Protein AF-X0W7S8-F1 (afdb_monomer)

Sequence (76 aa):
AASVIFLHNHPSGESNPSKNDLDITDRLVDACDLIGVKVLDHIILGEDNYTSFAQEGLLKKVGADLVSALKGVSNT

Mean predicted aligned error: 6.7 Å

Solvent-accessible surface area (backbone atoms only — not comparable to full-atom values): 4501 Å² total; per-residue (Å²): 135,58,71,47,68,49,74,51,74,36,94,86,37,55,28,73,80,50,72,66,52,53,57,49,48,51,52,48,45,55,56,30,51,78,74,66,28,46,68,70,37,42,37,30,33,22,72,93,49,66,34,48,28,53,81,72,65,67,58,78,57,89,68,54,57,59,55,52,55,55,57,69,64,69,81,120

Secondary structure (DSSP, 8-state):
--EEEEEEE-TTS--PPPHHHHHHHHHHHHHHHHTT-EEEEEEEE-SS-EEETTTTT-S--TTHHHHHHHHTT---

InterPro domains:
  IPR001405 Uncharacterised protein family UPF0758 [PTHR30471] (1-59)
  IPR020891 Uncharacterised protein family UPF0758, conserved site [PS01302] (8-13)
  IPR025657 RadC-like JAB domain [PF04002] (1-58)
  IPR037518 MPN domain [PS50249] (1-59)

Foldseek 3Di:
DAEDEAEDEDPVLDQDDDPVNLVVLQVVQVVCVVVVYHYPWYWYGGDPDIDTCNVVVSHDDPPVVVVVVVVVVPPD

Organism: NCBI:txid412755

Radius of gyration: 14.68 Å; Cα contacts (8 Å, |Δi|>4): 99; chains: 1; bounding box: 26×34×43 Å

Nearest PDB structures (foldseek):
  2qlc-assembly5_E  TM=9.425E-01  e=1.860E-05  Chlorobaculum tepidum TLS
  9b6d-assembly1_A  TM=6.202E-01  e=6.067E+00  Mus musculus
  8urq-assembly1_A  TM=3.262E-01  e=2.203E+00  Saccharomyces cerevisiae S288C

Structure (mmCIF, N/CA/C/O backbone):
data_AF-X0W7S8-F1
#
_entry.id   AF-X0W7S8-F1
#
loop_
_atom_site.group_PDB
_atom_site.id
_atom_site.type_symbol
_atom_site.lab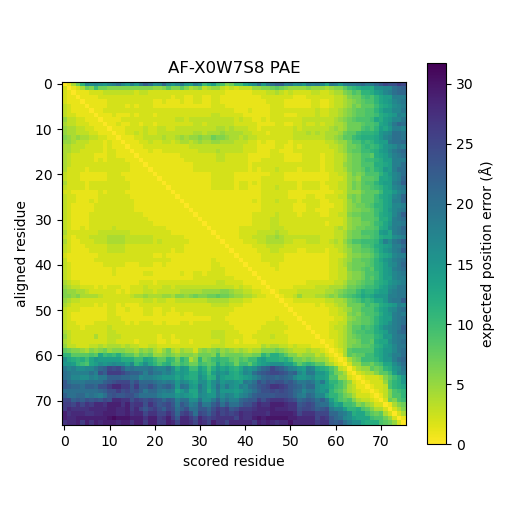el_atom_id
_atom_site.label_alt_id
_atom_site.label_comp_id
_atom_site.label_asym_id
_atom_site.label_entity_id
_atom_site.label_seq_id
_atom_site.pdbx_PDB_ins_code
_atom_site.Cartn_x
_atom_site.Cartn_y
_atom_site.Cartn_z
_atom_site.occupancy
_atom_site.B_iso_or_equiv
_atom_site.auth_seq_id
_atom_site.auth_comp_id
_atom_site.auth_asym_id
_atom_site.auth_atom_id
_atom_site.pdbx_PDB_model_num
ATOM 1 N N . ALA A 1 1 ? -14.621 -8.529 10.021 1.00 69.75 1 ALA A N 1
ATOM 2 C CA . ALA A 1 1 ? -14.018 -7.220 9.696 1.00 69.75 1 ALA A CA 1
ATOM 3 C C . ALA A 1 1 ? -13.521 -7.269 8.258 1.00 69.75 1 ALA A C 1
ATOM 5 O O . ALA A 1 1 ? -13.093 -8.339 7.839 1.00 69.75 1 ALA A O 1
ATOM 6 N N . ALA A 1 2 ? -13.631 -6.171 7.511 1.00 91.50 2 ALA A N 1
ATOM 7 C CA . ALA A 1 2 ? -13.151 -6.093 6.133 1.00 91.50 2 ALA A CA 1
ATOM 8 C C . ALA A 1 2 ? -11.683 -5.641 6.094 1.00 91.50 2 ALA A C 1
ATOM 10 O O . ALA A 1 2 ? -11.200 -4.954 6.999 1.00 91.50 2 ALA A O 1
ATOM 11 N N . SER A 1 3 ? -10.950 -6.068 5.072 1.00 97.12 3 SER A N 1
ATOM 12 C CA . SER A 1 3 ? -9.532 -5.748 4.902 1.00 97.12 3 SER A CA 1
ATOM 13 C C . SER A 1 3 ? -9.179 -5.735 3.423 1.00 97.12 3 SER A C 1
ATOM 15 O O . SER A 1 3 ? -9.835 -6.416 2.635 1.00 97.12 3 SER A O 1
ATOM 17 N N . VAL A 1 4 ? -8.151 -4.974 3.060 1.00 97.88 4 VAL A N 1
ATOM 18 C CA . VAL A 1 4 ? -7.691 -4.835 1.675 1.00 97.88 4 VAL A CA 1
ATOM 19 C C . VAL A 1 4 ? -6.175 -4.955 1.578 1.00 97.88 4 VAL A C 1
ATOM 21 O O . VAL A 1 4 ? -5.448 -4.652 2.525 1.00 97.88 4 VAL A O 1
ATOM 24 N N . ILE A 1 5 ? -5.718 -5.393 0.409 1.00 98.38 5 ILE A N 1
ATOM 25 C CA . ILE A 1 5 ? -4.331 -5.305 -0.044 1.00 98.38 5 ILE A CA 1
ATOM 26 C C . ILE A 1 5 ? -4.361 -4.508 -1.343 1.00 98.38 5 ILE A C 1
ATOM 28 O O . ILE A 1 5 ? -5.178 -4.803 -2.218 1.00 98.38 5 ILE A O 1
ATOM 32 N N . PHE A 1 6 ? -3.497 -3.505 -1.455 1.00 98.50 6 PHE A N 1
ATOM 33 C CA . PHE A 1 6 ? -3.306 -2.771 -2.701 1.00 98.50 6 PHE A CA 1
ATOM 34 C C . PHE A 1 6 ? -2.184 -3.397 -3.512 1.00 98.50 6 PHE A C 1
ATOM 36 O O . PHE A 1 6 ? -1.218 -3.920 -2.954 1.00 98.50 6 PHE A O 1
ATOM 43 N N . LEU A 1 7 ? -2.327 -3.359 -4.831 1.00 98.06 7 LEU A N 1
ATOM 44 C CA . LEU A 1 7 ? -1.327 -3.892 -5.733 1.00 98.06 7 LEU A CA 1
ATOM 45 C C . LEU A 1 7 ? -1.300 -3.086 -7.027 1.00 98.06 7 LEU A C 1
ATOM 47 O O . LEU A 1 7 ? -2.352 -2.824 -7.615 1.00 98.06 7 LEU A O 1
ATOM 51 N N . HIS A 1 8 ? -0.102 -2.747 -7.492 1.00 97.81 8 HIS A N 1
ATOM 52 C CA . HIS A 1 8 ? 0.118 -2.244 -8.844 1.00 97.81 8 HIS A CA 1
ATOM 53 C C . HIS A 1 8 ? 1.415 -2.797 -9.419 1.00 97.81 8 HIS A C 1
ATOM 55 O O . HIS A 1 8 ? 2.301 -3.268 -8.707 1.00 97.81 8 HIS A O 1
ATOM 61 N N . ASN A 1 9 ? 1.509 -2.767 -10.740 1.00 97.25 9 ASN A N 1
ATOM 62 C CA . ASN A 1 9 ? 2.696 -3.174 -11.469 1.00 97.25 9 ASN A CA 1
ATOM 63 C C . ASN A 1 9 ? 3.545 -1.952 -11.826 1.00 97.25 9 ASN A C 1
ATOM 65 O O . ASN A 1 9 ? 3.012 -0.906 -12.199 1.00 97.25 9 ASN A O 1
ATOM 69 N N . HIS A 1 10 ? 4.863 -2.106 -11.788 1.00 97.69 10 HIS A N 1
ATOM 70 C CA . HIS A 1 10 ? 5.798 -1.189 -12.425 1.00 97.69 10 HIS A CA 1
ATOM 71 C C . HIS A 1 10 ? 6.174 -1.746 -13.802 1.00 97.69 10 HIS A C 1
ATOM 73 O O . HIS A 1 10 ? 6.913 -2.725 -13.880 1.00 97.69 10 HIS A O 1
ATOM 79 N N . PRO A 1 11 ? 5.705 -1.142 -14.916 1.00 96.00 11 PRO A N 1
ATOM 80 C CA . PRO A 1 11 ? 6.057 -1.604 -16.261 1.00 96.00 11 PRO A CA 1
ATOM 81 C C . PRO A 1 11 ? 7.559 -1.557 -16.568 1.00 96.00 11 PRO A C 1
ATOM 83 O O . PRO A 1 11 ? 7.993 -2.150 -17.547 1.00 96.00 11 PRO A O 1
ATOM 86 N N . SER A 1 12 ? 8.345 -0.839 -15.760 1.00 95.62 12 SER A N 1
ATOM 87 C CA . SER A 1 12 ? 9.807 -0.821 -15.836 1.00 95.62 12 SER A CA 1
ATOM 88 C C . SER A 1 12 ? 10.466 -2.127 -15.389 1.00 95.62 12 SER A C 1
ATOM 90 O O . SER A 1 12 ? 11.658 -2.278 -15.623 1.00 95.62 12 SER A O 1
ATOM 92 N N . GLY A 1 13 ? 9.736 -3.021 -14.715 1.00 95.12 13 GLY A N 1
ATOM 93 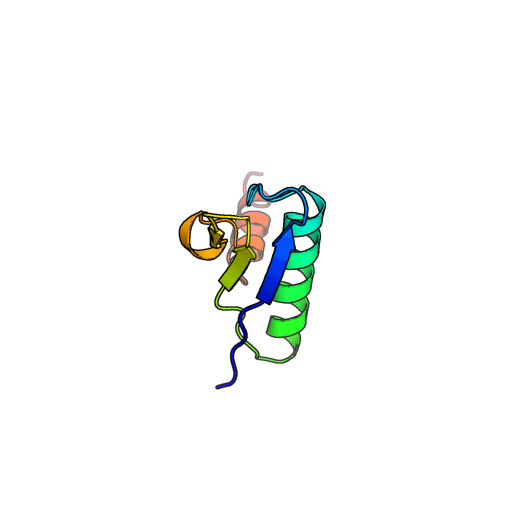C CA . GLY A 1 13 ? 10.261 -4.272 -14.162 1.00 95.12 13 GLY A CA 1
ATOM 94 C C . GLY A 1 13 ? 10.862 -4.149 -12.756 1.00 95.12 13 GLY A C 1
ATOM 95 O O . GLY A 1 13 ? 11.036 -5.164 -12.091 1.00 95.12 13 GLY A O 1
ATOM 96 N N . GLU A 1 14 ? 11.108 -2.932 -12.264 1.00 96.75 14 GLU A N 1
ATOM 97 C CA . GLU A 1 14 ? 11.691 -2.674 -10.938 1.00 96.75 14 GLU A CA 1
ATOM 98 C C . GLU A 1 14 ? 10.614 -2.451 -9.867 1.00 96.75 14 GLU A C 1
ATOM 100 O O . GLU A 1 14 ? 9.807 -1.525 -9.985 1.00 96.75 14 GLU A O 1
ATOM 105 N N . SER A 1 15 ? 10.632 -3.227 -8.779 1.00 97.75 15 SER A N 1
ATOM 106 C CA . SER A 1 15 ? 9.639 -3.111 -7.699 1.00 97.75 15 SER A CA 1
ATOM 107 C C . SER A 1 15 ? 9.938 -2.025 -6.657 1.00 97.75 15 SER A C 1
ATOM 109 O O . SER A 1 15 ? 9.172 -1.867 -5.707 1.00 97.75 15 SER A O 1
ATOM 111 N N . ASN A 1 16 ? 11.034 -1.267 -6.800 1.00 97.69 16 ASN A N 1
ATOM 112 C CA . ASN A 1 16 ? 11.378 -0.212 -5.847 1.00 97.69 16 ASN A CA 1
ATOM 113 C C . ASN A 1 16 ? 10.262 0.847 -5.759 1.00 97.69 16 ASN A C 1
ATOM 115 O O . ASN A 1 16 ? 9.876 1.408 -6.788 1.00 97.69 16 ASN A O 1
ATOM 119 N N . PRO A 1 17 ? 9.783 1.177 -4.547 1.00 97.75 17 PRO A N 1
ATOM 120 C CA . PRO A 1 17 ? 8.730 2.163 -4.377 1.00 97.75 17 PRO A CA 1
ATOM 121 C C . PRO A 1 17 ? 9.215 3.557 -4.762 1.00 97.75 17 PRO A C 1
ATOM 123 O O . PRO A 1 17 ? 10.273 4.022 -4.330 1.00 97.75 17 PRO A O 1
ATOM 126 N N . SER A 1 18 ? 8.409 4.251 -5.557 1.00 97.69 18 SER A N 1
ATOM 127 C CA . SER A 1 18 ? 8.566 5.674 -5.813 1.00 97.69 18 SER A CA 1
ATOM 128 C C . SER A 1 18 ? 8.026 6.495 -4.641 1.00 97.69 18 SER A C 1
ATOM 130 O O . SER A 1 18 ? 7.260 6.020 -3.800 1.00 97.69 18 SER A O 1
ATOM 132 N N . LYS A 1 19 ? 8.358 7.790 -4.617 1.00 97.50 19 LYS A N 1
ATOM 133 C CA . LYS A 1 19 ? 7.761 8.721 -3.652 1.00 97.50 19 LYS A CA 1
ATOM 134 C C . LYS A 1 19 ? 6.231 8.764 -3.764 1.00 97.50 19 LYS A C 1
ATOM 136 O O . LYS A 1 19 ? 5.548 8.837 -2.753 1.00 97.50 19 LYS A O 1
ATOM 141 N N . ASN A 1 20 ? 5.703 8.685 -4.985 1.00 97.94 20 ASN A N 1
ATOM 142 C CA . ASN A 1 20 ? 4.263 8.707 -5.206 1.00 97.94 20 ASN A CA 1
ATOM 143 C C . ASN A 1 20 ? 3.579 7.448 -4.651 1.00 97.94 20 ASN A C 1
ATOM 145 O O . ASN A 1 20 ? 2.461 7.549 -4.156 1.00 97.94 20 ASN A O 1
ATOM 149 N N . ASP A 1 21 ? 4.256 6.295 -4.684 1.00 98.12 21 ASP A N 1
ATOM 150 C CA . ASP A 1 21 ? 3.742 5.058 -4.086 1.00 98.12 21 ASP A CA 1
ATOM 151 C C . ASP A 1 21 ? 3.645 5.186 -2.565 1.00 98.12 21 ASP A C 1
ATOM 153 O O . ASP A 1 21 ? 2.628 4.819 -1.985 1.00 98.12 21 ASP A O 1
ATOM 157 N N . LEU A 1 22 ? 4.652 5.776 -1.914 1.00 97.69 22 LEU A N 1
ATOM 158 C CA . LEU A 1 22 ? 4.600 6.084 -0.480 1.00 97.69 22 LEU A CA 1
ATOM 159 C C . LEU A 1 22 ? 3.433 7.037 -0.164 1.00 97.69 22 LEU A C 1
ATOM 161 O O . LEU A 1 22 ? 2.557 6.700 0.633 1.00 97.69 22 LEU A O 1
ATOM 165 N N . ASP A 1 23 ? 3.365 8.174 -0.865 1.00 97.44 23 ASP A N 1
ATOM 166 C CA . ASP A 1 23 ? 2.367 9.222 -0.623 1.00 97.44 23 ASP A CA 1
ATOM 167 C C . ASP A 1 23 ? 0.924 8.715 -0.836 1.00 97.44 23 ASP A C 1
ATOM 169 O O . ASP A 1 23 ? 0.011 9.061 -0.078 1.00 97.44 23 ASP A O 1
ATOM 173 N N . ILE A 1 24 ? 0.679 7.896 -1.870 1.00 97.75 24 ILE A N 1
ATOM 174 C CA . ILE A 1 24 ? -0.657 7.333 -2.108 1.00 97.75 24 ILE A CA 1
ATOM 175 C C . ILE A 1 24 ? -0.998 6.246 -1.089 1.00 97.75 24 ILE A C 1
ATOM 177 O O . ILE A 1 24 ? -2.149 6.177 -0.661 1.00 97.75 24 ILE A O 1
ATOM 181 N N . THR A 1 25 ? -0.021 5.442 -0.656 1.00 97.94 25 THR A N 1
ATOM 182 C CA . THR A 1 25 ? -0.235 4.414 0.373 1.00 97.94 25 THR A CA 1
ATOM 183 C C . THR A 1 25 ? -0.700 5.034 1.676 1.00 97.94 25 THR A C 1
ATOM 185 O O . THR A 1 25 ? -1.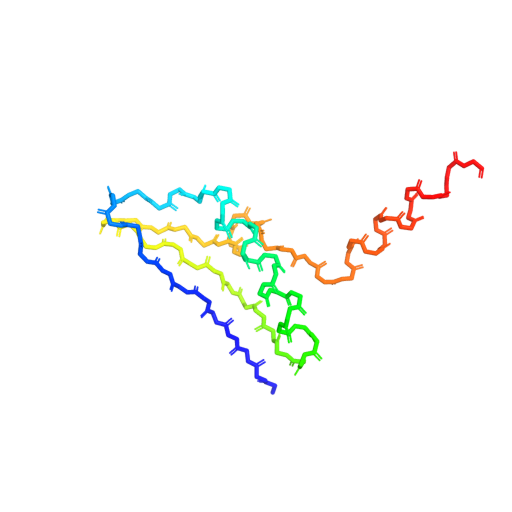694 4.577 2.235 1.00 97.94 25 THR A O 1
ATOM 188 N N . ASP A 1 26 ? -0.051 6.110 2.123 1.00 96.69 26 ASP A N 1
ATOM 189 C CA . ASP A 1 26 ? -0.434 6.815 3.349 1.00 96.69 26 ASP A CA 1
ATOM 190 C C . ASP A 1 26 ? -1.876 7.323 3.279 1.00 96.69 26 ASP A C 1
ATOM 192 O O . ASP A 1 26 ? -2.670 7.122 4.200 1.00 96.69 26 ASP A O 1
ATOM 196 N N . ARG A 1 27 ? -2.255 7.914 2.142 1.00 97.06 27 ARG A N 1
ATOM 197 C CA . ARG A 1 27 ? -3.622 8.401 1.912 1.00 97.06 27 ARG A CA 1
ATOM 198 C C . ARG A 1 27 ? -4.646 7.270 1.863 1.00 97.06 27 ARG A C 1
ATOM 200 O O . ARG A 1 27 ? -5.767 7.453 2.331 1.00 97.06 27 ARG A O 1
ATOM 207 N N . LEU A 1 28 ? -4.288 6.124 1.285 1.00 97.38 28 LEU A N 1
ATOM 208 C CA . LEU A 1 28 ? -5.148 4.943 1.242 1.00 97.38 28 LEU A CA 1
ATOM 209 C C . LEU A 1 28 ? -5.339 4.346 2.637 1.00 97.38 28 LEU A C 1
ATOM 211 O O . LEU A 1 28 ? -6.464 4.007 2.992 1.00 97.38 28 LEU A O 1
ATOM 215 N N . VAL A 1 29 ? -4.275 4.270 3.443 1.00 97.00 29 VAL A N 1
ATOM 216 C CA . VAL A 1 29 ? -4.352 3.841 4.845 1.00 97.00 29 VAL A CA 1
ATOM 217 C C . VAL A 1 29 ? -5.303 4.746 5.626 1.00 97.00 29 VAL A C 1
ATOM 219 O O . VAL A 1 29 ? -6.226 4.235 6.256 1.00 97.00 29 VAL A O 1
ATOM 222 N N . ASP A 1 30 ? -5.146 6.067 5.518 1.00 95.50 30 ASP A N 1
ATOM 223 C CA . ASP A 1 30 ? -6.011 7.034 6.205 1.00 95.50 30 ASP A CA 1
ATOM 224 C C . ASP A 1 30 ? -7.477 6.937 5.749 1.00 95.50 30 ASP A C 1
ATOM 226 O O . ASP A 1 30 ? -8.402 6.972 6.563 1.00 95.50 30 ASP A O 1
ATOM 230 N N . ALA A 1 31 ? -7.712 6.776 4.444 1.00 96.19 31 ALA A N 1
ATOM 231 C CA . ALA A 1 31 ? -9.059 6.651 3.897 1.00 96.19 31 ALA A CA 1
ATOM 232 C C . ALA A 1 31 ? -9.745 5.340 4.313 1.00 96.19 31 ALA A C 1
ATOM 234 O O . ALA A 1 31 ? -10.937 5.339 4.623 1.00 96.19 31 ALA A O 1
ATOM 235 N N . CYS A 1 32 ? -9.013 4.224 4.318 1.00 95.94 32 CYS A N 1
ATOM 236 C CA . CYS A 1 32 ? -9.537 2.934 4.753 1.00 95.94 32 CYS A CA 1
ATOM 237 C C . CYS A 1 32 ? -9.813 2.918 6.264 1.00 95.94 32 CYS A C 1
ATOM 239 O O . CYS A 1 32 ? -10.848 2.390 6.678 1.00 95.94 32 CYS A O 1
ATOM 241 N N . ASP A 1 33 ? -8.958 3.552 7.071 1.00 94.38 33 ASP A N 1
ATOM 242 C CA . ASP A 1 33 ? -9.160 3.683 8.516 1.00 94.38 33 ASP A CA 1
ATOM 243 C C . ASP A 1 33 ? -10.459 4.428 8.851 1.00 94.38 33 ASP A C 1
ATOM 245 O O . ASP A 1 33 ? -11.256 3.954 9.663 1.00 94.38 33 ASP A O 1
ATOM 249 N N . LEU A 1 34 ? -10.747 5.520 8.128 1.00 93.81 34 LEU A N 1
ATOM 250 C CA . LEU A 1 34 ? -11.977 6.304 8.291 1.00 93.81 34 LEU A CA 1
ATOM 251 C C . LEU A 1 34 ? -13.257 5.460 8.147 1.00 93.81 34 LEU A C 1
ATOM 253 O O . LEU A 1 34 ? -14.272 5.760 8.776 1.00 93.81 34 LEU A O 1
ATOM 257 N N . ILE A 1 35 ? -13.218 4.407 7.328 1.00 95.06 35 ILE A N 1
ATOM 258 C CA . ILE A 1 35 ? -14.356 3.508 7.080 1.00 95.06 35 ILE A CA 1
ATOM 259 C C . ILE A 1 35 ? -14.230 2.158 7.804 1.00 95.06 35 ILE A C 1
ATOM 261 O O . ILE A 1 35 ? -15.006 1.239 7.534 1.00 95.06 35 ILE A O 1
ATOM 265 N N . GLY A 1 36 ? -13.268 2.011 8.719 1.00 93.44 36 GLY A N 1
ATOM 266 C CA . GLY A 1 36 ? -13.067 0.785 9.494 1.00 93.44 36 GLY A CA 1
ATOM 267 C C . GLY A 1 36 ? -12.562 -0.407 8.671 1.00 93.44 36 GLY A C 1
ATOM 268 O O . GLY A 1 36 ? -12.824 -1.560 9.027 1.00 93.44 36 GLY A O 1
ATOM 269 N N . VAL A 1 37 ? -11.856 -0.149 7.567 1.00 96.12 37 VAL A N 1
ATOM 270 C CA . VAL A 1 37 ? -11.213 -1.164 6.724 1.00 96.12 37 VAL A CA 1
ATOM 271 C C . VAL A 1 37 ? -9.710 -1.132 6.969 1.00 96.12 37 VAL A C 1
ATOM 273 O O . VAL A 1 37 ? -9.068 -0.094 6.873 1.00 96.12 37 VAL A O 1
ATOM 276 N N . LYS A 1 38 ? -9.112 -2.289 7.257 1.00 95.50 38 LYS A N 1
ATOM 277 C CA . LYS A 1 38 ? -7.663 -2.373 7.467 1.00 95.50 38 LYS A CA 1
ATOM 278 C C . LYS A 1 38 ? -6.924 -2.579 6.145 1.00 95.50 38 LYS A C 1
ATOM 280 O O . LYS A 1 38 ? -7.243 -3.518 5.414 1.00 95.50 38 LYS A O 1
ATOM 285 N N . VAL A 1 39 ? -5.895 -1.775 5.889 1.00 97.31 39 VAL A N 1
ATOM 286 C CA . VAL A 1 39 ? -4.898 -2.055 4.844 1.00 97.31 39 VAL A CA 1
ATOM 287 C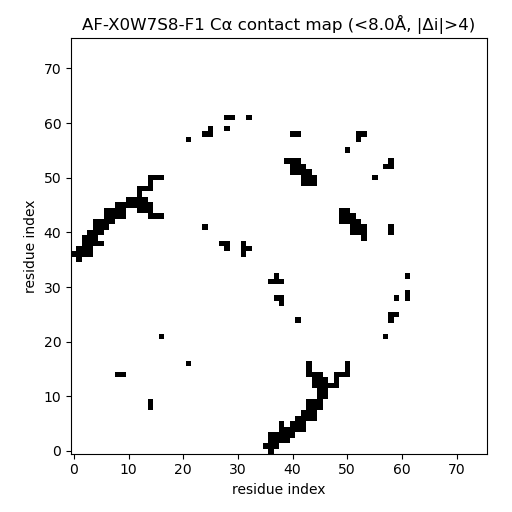 C . VAL A 1 39 ? -3.872 -3.0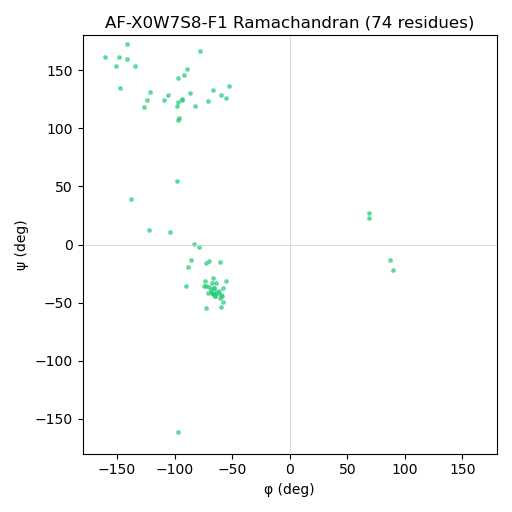32 5.409 1.00 97.31 39 VAL A C 1
ATOM 289 O O . VAL A 1 39 ? -3.243 -2.756 6.430 1.00 97.31 39 VAL A O 1
ATOM 292 N N . LEU A 1 40 ? -3.762 -4.209 4.797 1.00 97.56 40 LEU A N 1
ATOM 293 C CA . LEU A 1 40 ? -2.838 -5.257 5.239 1.00 97.56 40 LEU A CA 1
ATOM 294 C C . LEU A 1 40 ? -1.475 -5.139 4.567 1.00 97.56 40 LEU A C 1
ATOM 296 O O . LEU A 1 40 ? -0.472 -5.436 5.208 1.00 97.56 40 LEU A O 1
ATOM 300 N N . ASP A 1 41 ? -1.459 -4.728 3.301 1.00 98.25 41 ASP A N 1
ATOM 301 C CA . ASP A 1 41 ? -0.242 -4.559 2.516 1.00 98.25 41 ASP A CA 1
ATOM 302 C C . ASP A 1 41 ? -0.477 -3.638 1.311 1.00 98.25 41 ASP A C 1
ATOM 304 O O . ASP A 1 41 ? -1.615 -3.439 0.869 1.00 98.25 41 ASP A O 1
ATOM 308 N N . HIS A 1 42 ? 0.621 -3.122 0.772 1.00 98.50 42 HIS A N 1
ATOM 309 C CA . HIS A 1 42 ? 0.708 -2.585 -0.575 1.00 98.50 42 HIS A CA 1
ATOM 310 C C . HIS A 1 42 ? 1.878 -3.276 -1.274 1.00 98.50 42 HIS A C 1
ATOM 312 O O . HIS A 1 42 ? 3.017 -3.194 -0.818 1.00 98.50 42 HIS A O 1
ATOM 318 N N . ILE A 1 43 ? 1.583 -3.995 -2.352 1.00 98.69 43 ILE A N 1
ATOM 319 C CA . ILE A 1 43 ? 2.560 -4.775 -3.101 1.00 98.69 43 ILE A CA 1
ATOM 320 C C . ILE A 1 43 ? 2.825 -4.117 -4.455 1.00 98.69 43 ILE A C 1
ATOM 322 O O . ILE A 1 43 ? 1.907 -3.939 -5.252 1.00 98.69 43 ILE A O 1
ATOM 326 N N . ILE A 1 44 ? 4.089 -3.820 -4.738 1.00 98.62 44 ILE A N 1
ATOM 327 C CA . ILE A 1 44 ? 4.539 -3.404 -6.070 1.00 98.62 44 ILE A CA 1
ATOM 328 C C . ILE A 1 44 ? 5.093 -4.631 -6.783 1.00 98.62 44 ILE A C 1
ATOM 330 O O . ILE A 1 44 ? 6.016 -5.264 -6.270 1.00 98.62 44 ILE A O 1
ATOM 334 N N . LEU A 1 45 ? 4.545 -4.966 -7.951 1.00 98.31 45 LEU A N 1
ATOM 335 C CA . LEU A 1 45 ? 5.055 -6.047 -8.797 1.00 98.31 45 LEU A CA 1
ATOM 336 C C . LEU A 1 45 ? 6.044 -5.507 -9.834 1.00 98.31 45 LEU A C 1
ATOM 338 O O . LEU A 1 45 ? 5.698 -4.608 -10.607 1.00 98.31 45 LEU A O 1
ATOM 342 N N . GLY A 1 46 ? 7.245 -6.084 -9.859 1.00 97.31 46 GLY A N 1
ATOM 343 C CA . GLY A 1 46 ? 8.198 -5.963 -10.960 1.00 97.31 46 GLY A CA 1
ATOM 344 C C . GLY A 1 46 ? 8.121 -7.165 -11.906 1.00 97.31 46 GLY A C 1
ATOM 345 O O . GLY A 1 46 ? 7.118 -7.879 -11.927 1.00 97.31 46 GLY A O 1
ATOM 346 N N . GLU A 1 47 ? 9.166 -7.379 -12.707 1.00 96.50 47 GLU A N 1
ATOM 347 C CA . GLU A 1 47 ? 9.217 -8.476 -13.689 1.00 96.50 47 GLU A CA 1
ATOM 348 C C . GLU A 1 47 ? 9.415 -9.838 -13.004 1.00 96.50 47 GLU A C 1
ATOM 350 O O . GLU A 1 47 ? 8.575 -10.723 -13.143 1.00 96.50 47 GLU A O 1
ATOM 355 N N . ASP A 1 48 ? 10.464 -9.960 -12.183 1.00 96.12 48 ASP A N 1
ATOM 356 C CA . ASP A 1 48 ? 10.811 -11.181 -11.434 1.00 96.12 48 ASP A CA 1
ATOM 357 C C . ASP A 1 48 ? 10.876 -10.949 -9.912 1.00 96.12 48 ASP A C 1
ATOM 359 O O . ASP A 1 48 ? 11.391 -11.771 -9.149 1.00 96.12 48 ASP A O 1
ATOM 363 N N . ASN A 1 49 ? 10.385 -9.801 -9.442 1.00 97.06 49 ASN A N 1
ATOM 364 C CA . ASN A 1 49 ? 10.428 -9.412 -8.038 1.00 97.06 49 ASN A CA 1
ATOM 365 C C . ASN A 1 49 ? 9.148 -8.694 -7.592 1.00 97.06 49 ASN A C 1
ATOM 367 O O . ASN A 1 49 ? 8.248 -8.385 -8.376 1.00 97.06 49 ASN A O 1
ATOM 371 N N . TYR A 1 50 ? 9.062 -8.451 -6.289 1.00 98.31 50 TYR A N 1
ATOM 372 C CA . TYR A 1 50 ? 8.028 -7.619 -5.703 1.00 98.31 50 TYR A CA 1
ATOM 373 C C . TYR A 1 50 ? 8.561 -6.909 -4.463 1.00 98.31 50 TYR A C 1
ATOM 375 O O . TYR A 1 50 ? 9.531 -7.344 -3.838 1.00 98.31 50 TYR A O 1
ATOM 383 N N . THR A 1 51 ? 7.874 -5.846 -4.065 1.00 98.62 51 THR A N 1
ATOM 384 C CA . THR A 1 51 ? 8.103 -5.174 -2.787 1.00 98.62 51 THR A CA 1
ATOM 385 C C . THR A 1 51 ? 6.804 -5.136 -1.999 1.00 98.62 51 THR A C 1
ATOM 387 O O . THR A 1 51 ? 5.798 -4.647 -2.500 1.00 98.62 51 THR A O 1
ATOM 390 N N . SER A 1 52 ? 6.830 -5.664 -0.772 1.00 98.50 52 SER A N 1
ATOM 391 C CA . SER A 1 52 ? 5.730 -5.602 0.198 1.00 98.50 52 SER A CA 1
ATOM 392 C C . SER A 1 52 ? 5.990 -4.459 1.173 1.00 98.50 52 SER A C 1
ATOM 394 O O . SER A 1 52 ? 6.980 -4.470 1.905 1.00 98.50 52 SER A O 1
ATOM 396 N N . PHE A 1 53 ? 5.097 -3.475 1.217 1.00 98.44 53 PHE A N 1
ATOM 397 C CA . PHE A 1 53 ? 5.220 -2.350 2.143 1.00 98.44 53 PHE A CA 1
ATOM 398 C C . PHE A 1 53 ? 5.119 -2.807 3.598 1.00 98.44 53 PHE A C 1
ATOM 400 O O . PHE A 1 53 ? 5.765 -2.228 4.472 1.00 98.44 53 PHE A O 1
ATOM 407 N N . ALA A 1 54 ? 4.327 -3.845 3.874 1.00 97.62 54 ALA A N 1
ATOM 408 C CA . ALA A 1 54 ? 4.229 -4.425 5.204 1.00 97.62 54 ALA A CA 1
ATOM 409 C C . ALA A 1 54 ? 5.555 -5.063 5.643 1.00 97.62 54 ALA A C 1
ATOM 411 O O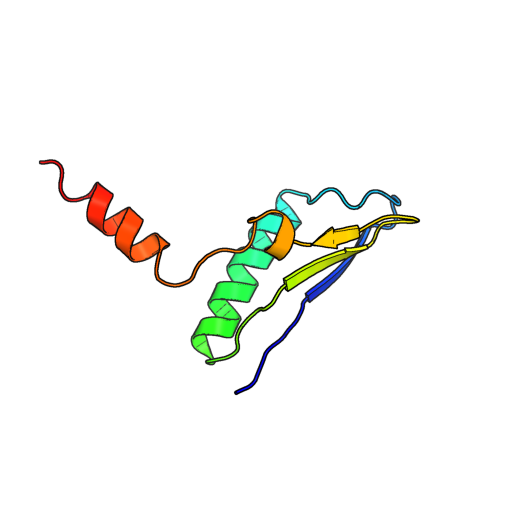 . ALA A 1 54 ? 5.986 -4.843 6.777 1.00 97.62 54 ALA A O 1
ATOM 412 N N . GLN A 1 55 ? 6.213 -5.816 4.755 1.00 97.81 55 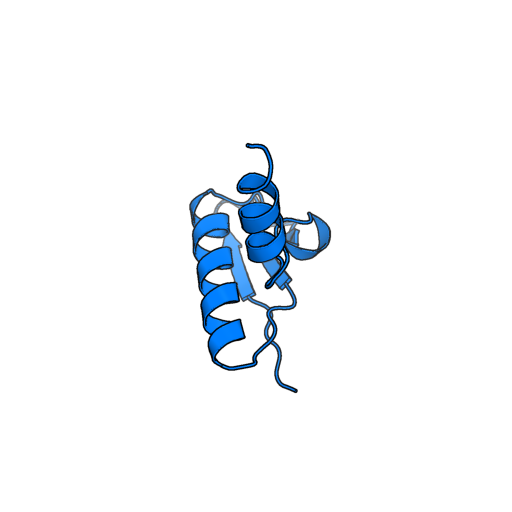GLN A N 1
ATOM 413 C CA . GLN A 1 55 ? 7.497 -6.462 5.042 1.00 97.81 55 GLN A CA 1
ATOM 414 C C . GLN A 1 55 ? 8.622 -5.439 5.243 1.00 97.81 55 GLN A C 1
ATOM 416 O O . GLN A 1 55 ? 9.407 -5.570 6.180 1.00 97.81 55 GLN A O 1
ATOM 421 N N . GLU A 1 56 ? 8.661 -4.404 4.405 1.00 97.38 56 GLU A N 1
ATOM 422 C CA . GLU A 1 56 ? 9.683 -3.350 4.456 1.00 97.38 56 GLU A CA 1
ATOM 423 C C . GLU A 1 56 ? 9.421 -2.303 5.557 1.00 97.38 56 GLU A C 1
ATOM 425 O O . GLU A 1 56 ? 10.205 -1.375 5.745 1.00 97.38 56 GLU A O 1
ATOM 430 N N . GLY A 1 57 ? 8.315 -2.425 6.301 1.00 96.25 57 GLY A N 1
ATOM 431 C CA . GLY A 1 57 ? 7.957 -1.479 7.361 1.00 96.25 57 GLY A CA 1
ATOM 432 C C . GLY A 1 57 ? 7.567 -0.089 6.847 1.00 96.25 57 GLY A C 1
ATOM 433 O O . GLY A 1 57 ? 7.652 0.881 7.597 1.00 96.25 57 GLY A O 1
ATOM 434 N N . LEU A 1 58 ? 7.134 0.002 5.588 1.00 96.38 58 LEU A N 1
ATOM 435 C CA . LEU A 1 58 ? 6.729 1.238 4.913 1.00 96.38 58 LEU A CA 1
ATOM 436 C C . LEU A 1 58 ? 5.260 1.598 5.156 1.00 96.38 58 LEU A C 1
ATOM 438 O O . LEU A 1 58 ? 4.847 2.716 4.865 1.00 96.38 58 LEU A O 1
ATOM 442 N N . LEU A 1 59 ? 4.453 0.672 5.683 1.00 95.06 59 LEU A N 1
ATOM 443 C CA . LEU A 1 59 ? 3.072 0.977 6.047 1.00 95.06 59 LEU A CA 1
ATOM 444 C C . LEU A 1 59 ? 3.001 1.882 7.279 1.00 95.06 59 LEU A C 1
ATOM 446 O O . LEU A 1 59 ? 3.437 1.514 8.377 1.00 95.06 59 LEU A O 1
ATOM 450 N N . LYS A 1 60 ? 2.325 3.018 7.110 1.00 88.75 60 LYS A N 1
ATOM 451 C CA . LYS A 1 60 ? 1.900 3.892 8.201 1.00 88.75 60 LYS A CA 1
ATOM 452 C C . LYS A 1 60 ? 1.123 3.120 9.270 1.00 88.75 60 LYS A C 1
ATOM 454 O O . LYS A 1 60 ? 0.220 2.332 8.981 1.00 88.75 60 LYS A O 1
ATOM 459 N N . LYS A 1 61 ? 1.436 3.392 10.540 1.00 78.56 61 LYS A N 1
ATOM 460 C CA . LYS A 1 61 ? 0.696 2.859 11.690 1.00 78.56 61 LYS A CA 1
ATOM 461 C C . LYS A 1 61 ? -0.311 3.889 12.177 1.00 78.56 61 LYS A C 1
ATOM 463 O O . LYS A 1 61 ? 0.051 4.856 12.848 1.00 78.56 61 LYS A O 1
ATOM 468 N N . VAL A 1 62 ? -1.589 3.632 11.914 1.00 71.44 62 VAL A N 1
ATOM 469 C CA . VAL A 1 62 ? -2.683 4.440 12.463 1.00 71.44 62 VAL A CA 1
ATOM 470 C C . VAL A 1 62 ? -2.573 4.483 13.995 1.00 71.44 62 VAL A C 1
ATOM 472 O O . VAL A 1 62 ? -2.450 3.452 14.658 1.00 71.44 62 VAL A O 1
ATOM 475 N N . GLY A 1 63 ? -2.557 5.694 14.558 1.00 65.12 63 GLY A N 1
ATOM 476 C CA . GLY A 1 63 ? -2.460 5.951 16.001 1.00 65.12 63 GLY A CA 1
ATOM 477 C C . GLY A 1 63 ? -1.038 6.083 16.566 1.00 65.12 63 GLY A C 1
ATOM 478 O O . GLY A 1 63 ? -0.865 6.738 17.595 1.00 65.12 63 GLY A O 1
ATOM 479 N N . ALA A 1 64 ? -0.004 5.555 15.900 1.00 58.69 64 ALA A N 1
ATOM 480 C CA . ALA A 1 64 ? 1.387 5.751 16.331 1.00 58.69 64 ALA A CA 1
ATOM 481 C C . ALA A 1 64 ? 1.877 7.179 16.041 1.00 58.69 64 ALA A C 1
ATOM 483 O O . ALA A 1 64 ? 2.651 7.739 16.821 1.00 58.69 64 ALA A O 1
ATOM 484 N N . ASP A 1 65 ? 1.365 7.791 14.974 1.00 58.34 65 ASP A N 1
ATOM 485 C CA . ASP A 1 65 ? 1.757 9.137 14.552 1.00 58.34 65 ASP A CA 1
ATOM 486 C C . ASP A 1 65 ? 1.162 10.213 15.453 1.00 58.34 65 ASP A C 1
ATOM 488 O O . ASP A 1 65 ? 1.849 11.175 15.775 1.00 58.34 65 ASP A O 1
ATOM 492 N N . LEU A 1 66 ? -0.065 10.024 15.960 1.00 60.78 66 LEU A N 1
ATOM 493 C CA . LEU A 1 66 ? -0.637 10.933 16.956 1.00 60.78 66 LEU A CA 1
ATOM 494 C C . LEU A 1 66 ? 0.165 10.864 18.259 1.00 60.78 66 LEU A C 1
ATOM 496 O O . LEU A 1 66 ? 0.516 11.892 18.820 1.00 60.78 66 LEU A O 1
ATOM 500 N N . VAL A 1 67 ? 0.520 9.663 18.724 1.00 58.34 67 VAL A N 1
ATOM 501 C CA . VAL A 1 67 ? 1.333 9.502 19.940 1.00 58.34 67 VAL A CA 1
ATOM 502 C C . VAL A 1 67 ? 2.744 10.070 19.749 1.00 58.34 67 VAL A C 1
ATOM 504 O O . VAL A 1 67 ? 3.278 10.676 20.673 1.00 58.34 67 VAL A O 1
ATOM 507 N N . SER A 1 68 ? 3.344 9.922 18.568 1.00 53.91 68 SER A N 1
ATOM 508 C CA . SER A 1 68 ? 4.670 10.477 18.255 1.00 53.91 68 SER A CA 1
ATOM 509 C C . SER A 1 68 ? 4.633 12.003 18.115 1.00 53.91 68 SER A C 1
ATOM 511 O O . SER A 1 68 ? 5.487 12.687 18.677 1.00 53.91 68 SER A O 1
ATOM 513 N N . ALA A 1 69 ? 3.599 12.546 17.466 1.00 59.34 69 ALA A N 1
ATOM 514 C CA . ALA A 1 69 ? 3.351 13.981 17.365 1.00 59.34 69 ALA A CA 1
ATOM 515 C C . ALA A 1 69 ? 3.057 14.613 18.737 1.00 59.34 69 ALA A C 1
ATOM 517 O O . ALA A 1 69 ? 3.595 15.669 19.049 1.00 59.34 69 ALA A O 1
ATOM 518 N N . LEU A 1 70 ? 2.276 13.947 19.596 1.00 60.88 70 LEU A N 1
ATOM 519 C CA . LEU A 1 70 ? 1.978 14.407 20.959 1.00 60.88 70 LEU A CA 1
ATOM 520 C C . LEU A 1 70 ? 3.201 14.321 21.886 1.00 60.88 70 LEU A C 1
ATOM 522 O O . LEU A 1 70 ? 3.416 15.215 22.700 1.00 60.88 70 LEU A O 1
ATOM 526 N N . LYS A 1 71 ? 4.047 13.290 21.749 1.00 60.53 71 LYS A N 1
ATOM 527 C CA . LYS A 1 71 ? 5.317 13.189 22.492 1.00 60.53 71 LYS A CA 1
ATOM 528 C C . LYS A 1 71 ? 6.326 14.268 22.084 1.00 60.53 71 LYS A C 1
ATOM 530 O O . LYS A 1 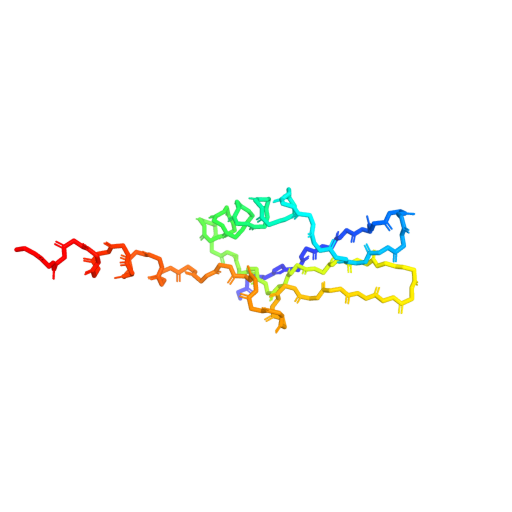71 ? 7.117 14.681 22.923 1.00 60.53 71 LYS A O 1
ATOM 535 N N . GLY A 1 72 ? 6.269 14.756 20.842 1.00 54.81 72 GLY A N 1
ATOM 536 C CA . GLY A 1 72 ? 7.074 15.887 20.367 1.00 54.81 72 GLY A CA 1
ATOM 537 C C . GLY A 1 72 ? 6.643 17.257 20.910 1.00 54.81 72 GLY A C 1
ATOM 538 O O . GLY A 1 72 ? 7.426 18.198 20.849 1.00 54.81 72 GLY A O 1
ATOM 539 N N . VAL A 1 73 ? 5.431 17.375 21.468 1.00 59.28 73 VAL A N 1
ATOM 540 C CA . VAL A 1 73 ? 4.918 18.614 22.088 1.00 59.28 73 VAL A CA 1
ATOM 541 C C . VAL A 1 73 ? 5.291 18.705 23.577 1.00 59.28 73 VAL A C 1
ATOM 543 O O . VAL A 1 73 ? 5.324 19.794 24.138 1.00 59.28 73 VAL A O 1
ATOM 546 N N . SER A 1 74 ? 5.645 17.589 24.223 1.00 48.09 74 SER A N 1
ATOM 547 C CA . SER A 1 74 ? 5.986 17.534 25.652 1.00 48.09 74 SER A CA 1
ATOM 548 C C . SER A 1 74 ? 7.503 17.557 25.905 1.00 48.09 74 SER A C 1
ATOM 550 O O . SER A 1 74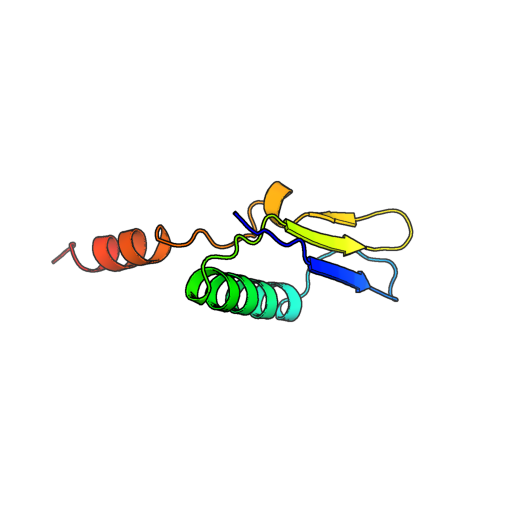 ? 8.028 16.666 26.574 1.00 48.09 74 SER A O 1
ATOM 552 N N . ASN A 1 75 ? 8.220 18.557 25.380 1.00 48.00 75 ASN A N 1
ATOM 553 C CA . ASN A 1 75 ? 9.596 18.852 25.815 1.00 48.00 75 ASN A CA 1
ATOM 554 C C . ASN A 1 75 ? 9.882 20.359 25.970 1.00 48.00 75 ASN A C 1
ATOM 556 O O . ASN A 1 75 ? 10.972 20.827 25.636 1.00 48.00 75 ASN A O 1
ATOM 560 N N . THR A 1 76 ? 8.900 21.097 26.492 1.00 44.09 76 THR A N 1
ATOM 561 C CA . THR A 1 76 ? 9.046 22.429 27.104 1.00 44.09 76 THR A CA 1
ATOM 562 C C . THR A 1 76 ? 8.058 22.570 28.245 1.00 44.09 76 THR A C 1
ATOM 564 O O . THR A 1 76 ? 6.879 22.227 27.998 1.00 44.09 76 THR A O 1
#

pLDDT: mean 88.48, std 16.18, range [44.09, 98.69]